Protein AF-A0A970FM71-F1 (afdb_monomer_lite)

Secondary structure (DSSP, 8-state):
--HHHHHHHHHHHHHHHHHHHHTS-HHHHHHHHHHHHHHHHHHHHHHHHHHHHHTTS---TTHHHHHHHHHHHHHHHHHHHHHHHHHHHHHH--

pLDDT: mean 82.57, std 8.57, range [49.19, 93.38]

Sequence (94 aa):
MNEKDNIKRIRSLINTATKKFSGMNKGSRMLLKIGVAVFTIFLLFALLLEILMISGALNIPETLKLVEWSVIYSFRFWIMIVFGAVILDILINR

Radius of gyration: 18.5 Å; chains: 1; bounding box: 44×32×42 Å

Structure (mmCIF, N/CA/C/O backbone):
data_AF-A0A970FM71-F1
#
_entry.id   AF-A0A970FM71-F1
#
loop_
_atom_site.group_PDB
_atom_site.id
_atom_site.type_symbol
_atom_site.label_atom_id
_atom_site.label_alt_id
_atom_site.label_comp_id
_atom_site.label_asym_id
_atom_site.label_entity_id
_atom_site.label_seq_id
_atom_site.pdbx_PDB_ins_code
_atom_site.Cartn_x
_atom_site.Cartn_y
_atom_site.Cartn_z
_atom_site.occupancy
_atom_site.B_iso_or_equiv
_atom_site.auth_seq_id
_atom_site.auth_comp_id
_atom_site.auth_asym_id
_atom_site.auth_atom_id
_atom_site.pdbx_PDB_model_num
ATOM 1 N N . MET A 1 1 ? -22.995 20.836 -12.704 1.00 49.19 1 MET A N 1
ATOM 2 C CA . MET A 1 1 ? -22.440 19.858 -11.741 1.00 49.19 1 MET A CA 1
ATOM 3 C C . MET A 1 1 ? -21.585 20.640 -10.749 1.00 49.19 1 MET A C 1
ATOM 5 O O . MET A 1 1 ? -20.685 21.336 -11.188 1.00 49.19 1 MET A O 1
ATOM 9 N N . ASN A 1 2 ? -21.965 20.686 -9.469 1.00 62.94 2 ASN A N 1
ATOM 10 C CA . ASN A 1 2 ? -21.542 21.739 -8.534 1.00 62.94 2 ASN A CA 1
ATOM 11 C C . ASN A 1 2 ? -20.294 21.311 -7.730 1.00 62.94 2 ASN A C 1
ATOM 13 O O . ASN A 1 2 ? -20.400 20.541 -6.777 1.00 62.94 2 ASN A O 1
ATOM 17 N N . GLU A 1 3 ? -19.105 21.786 -8.109 1.00 66.19 3 GLU A N 1
ATOM 18 C CA . GLU A 1 3 ? -17.818 21.400 -7.493 1.00 66.19 3 GLU A CA 1
ATOM 19 C C . GLU A 1 3 ? -17.760 21.653 -5.975 1.00 66.19 3 GLU A C 1
ATOM 21 O O . GLU A 1 3 ? -17.162 20.873 -5.229 1.00 66.19 3 GLU A O 1
ATOM 26 N N . LYS A 1 4 ? -18.453 22.693 -5.488 1.00 69.44 4 LYS A N 1
ATOM 27 C CA . LYS A 1 4 ? -18.538 23.027 -4.054 1.00 69.44 4 LYS A CA 1
ATOM 28 C C . LYS A 1 4 ? -19.197 21.932 -3.207 1.00 69.44 4 LYS A C 1
ATOM 30 O O . LYS A 1 4 ? -18.813 21.757 -2.049 1.00 69.44 4 LYS A O 1
ATOM 35 N N . ASP A 1 5 ? -20.149 21.188 -3.767 1.00 73.44 5 ASP A N 1
ATOM 36 C CA . ASP A 1 5 ? -20.840 20.107 -3.053 1.00 73.44 5 ASP A CA 1
ATOM 37 C C . ASP A 1 5 ? -19.983 18.838 -2.973 1.00 73.44 5 ASP A C 1
ATOM 39 O O . ASP A 1 5 ? -19.927 18.175 -1.932 1.00 73.44 5 ASP A O 1
ATOM 43 N N . ASN A 1 6 ? -19.22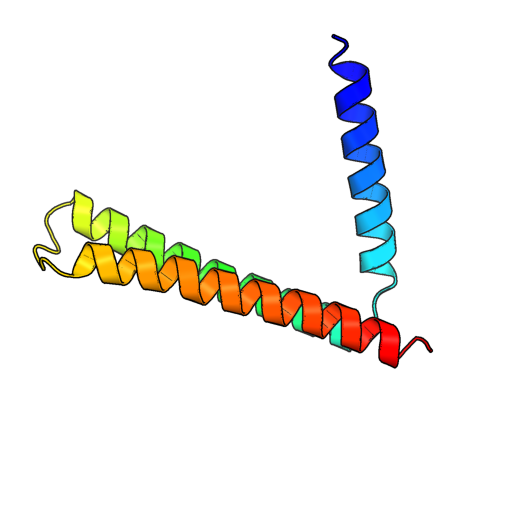7 18.546 -4.036 1.00 73.62 6 ASN A N 1
ATOM 44 C CA . ASN A 1 6 ? -18.299 17.416 -4.064 1.00 73.62 6 ASN A CA 1
ATOM 45 C C . ASN A 1 6 ? -17.165 17.592 -3.042 1.00 73.62 6 ASN A C 1
ATOM 47 O O . ASN A 1 6 ? -16.852 16.658 -2.302 1.00 73.62 6 ASN A O 1
ATOM 51 N N . ILE A 1 7 ? -16.609 18.803 -2.918 1.00 79.31 7 ILE A N 1
ATOM 52 C CA . ILE A 1 7 ? -15.560 19.104 -1.929 1.00 79.31 7 ILE A CA 1
ATOM 53 C C . ILE A 1 7 ? -16.088 18.949 -0.492 1.00 79.31 7 ILE A C 1
ATOM 55 O O . ILE A 1 7 ? -15.400 18.385 0.364 1.00 79.31 7 ILE A O 1
ATOM 59 N N . LYS A 1 8 ? -17.323 19.394 -0.212 1.00 82.88 8 LYS A N 1
ATOM 60 C CA . LYS A 1 8 ? -17.961 19.209 1.105 1.00 82.88 8 LYS A CA 1
ATOM 61 C C . LYS A 1 8 ? -18.173 17.732 1.441 1.00 82.88 8 LYS A C 1
ATOM 63 O O . LYS A 1 8 ? -17.877 17.326 2.566 1.00 82.88 8 LYS A O 1
ATOM 68 N N . ARG A 1 9 ? -18.634 16.923 0.479 1.00 80.25 9 ARG A N 1
ATOM 69 C CA . ARG A 1 9 ? -18.799 15.468 0.652 1.00 80.25 9 ARG A CA 1
ATOM 70 C C . ARG A 1 9 ? -17.478 14.772 0.958 1.00 80.25 9 ARG A C 1
ATOM 72 O O . ARG A 1 9 ? -17.408 14.014 1.922 1.00 80.25 9 ARG A O 1
ATOM 79 N N . ILE A 1 10 ? -16.425 15.068 0.198 1.00 80.00 10 ILE A N 1
ATOM 80 C CA . ILE A 1 10 ? -15.095 14.485 0.424 1.00 80.00 10 ILE A CA 1
ATOM 81 C C . ILE A 1 10 ? -14.576 14.869 1.814 1.00 80.00 10 ILE A C 1
ATOM 83 O O . ILE A 1 10 ? -14.156 14.001 2.577 1.00 80.00 10 ILE A O 1
ATOM 87 N N . ARG A 1 11 ? -14.683 16.148 2.199 1.00 80.31 11 ARG A N 1
ATOM 88 C CA . ARG A 1 11 ? -14.266 16.616 3.530 1.00 80.31 11 ARG A CA 1
ATOM 89 C C . ARG A 1 11 ? -15.043 15.926 4.657 1.00 80.31 11 ARG A C 1
ATOM 91 O O . ARG A 1 11 ? -14.449 15.566 5.669 1.00 80.31 11 ARG A O 1
ATOM 98 N N . SER A 1 12 ? -16.346 15.705 4.480 1.00 83.19 12 SER A N 1
ATOM 99 C CA . SER A 1 12 ? -17.174 14.951 5.429 1.00 83.19 12 S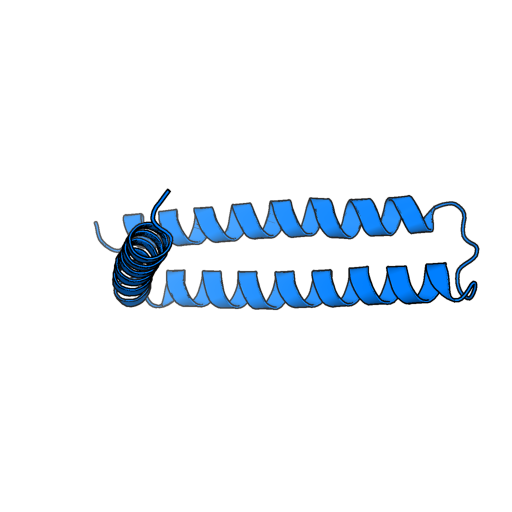ER A CA 1
ATOM 100 C C . SER A 1 12 ? -16.697 13.506 5.585 1.00 83.19 12 SER A C 1
ATOM 102 O O . SER A 1 12 ? -16.584 13.022 6.708 1.00 83.19 12 SER A O 1
ATOM 104 N N . LEU A 1 13 ? -16.409 12.814 4.480 1.00 79.50 13 LEU A N 1
ATOM 105 C CA . LEU A 1 13 ? -15.924 11.432 4.508 1.00 79.50 13 LEU A CA 1
ATOM 106 C C . LEU A 1 13 ? -14.560 11.331 5.198 1.00 79.50 13 LEU A C 1
ATOM 108 O O . LEU A 1 13 ? -14.372 10.470 6.058 1.00 79.50 13 LEU A O 1
ATOM 112 N N . ILE A 1 14 ? -13.647 12.256 4.883 1.00 78.81 14 ILE A N 1
ATOM 113 C CA . ILE A 1 14 ? -12.334 12.348 5.530 1.00 78.81 14 ILE A CA 1
ATOM 114 C C . ILE A 1 14 ? -12.499 12.583 7.032 1.00 78.81 14 ILE A C 1
ATOM 116 O O . ILE A 1 14 ? -11.888 11.871 7.819 1.00 78.81 14 ILE A O 1
ATOM 120 N N . ASN A 1 15 ? -13.353 13.519 7.459 1.00 80.88 15 ASN A N 1
ATOM 121 C CA . ASN A 1 15 ? -13.567 13.779 8.886 1.00 80.88 15 ASN A CA 1
ATOM 122 C C . ASN A 1 15 ? -14.109 12.554 9.631 1.00 80.88 15 ASN A C 1
ATOM 124 O O . ASN A 1 15 ? -13.644 12.254 10.732 1.00 80.88 15 ASN A O 1
ATOM 128 N N . THR A 1 16 ? -15.053 11.822 9.035 1.00 80.25 16 THR A N 1
ATOM 129 C CA . THR A 1 16 ? -15.581 10.584 9.622 1.00 80.25 16 THR A CA 1
ATOM 130 C C . THR A 1 16 ? -14.495 9.519 9.744 1.00 80.25 16 THR A C 1
ATOM 132 O O . THR A 1 16 ? -14.355 8.909 10.806 1.00 80.25 16 THR A O 1
ATOM 135 N N . ALA A 1 17 ? -13.691 9.325 8.695 1.00 73.94 17 ALA A N 1
ATOM 136 C CA . ALA A 1 17 ? -12.576 8.385 8.711 1.00 73.94 17 ALA A CA 1
ATOM 137 C C . ALA A 1 17 ? -11.541 8.770 9.776 1.00 73.94 17 ALA A C 1
ATOM 139 O O . ALA A 1 17 ? -11.202 7.945 10.619 1.00 73.94 17 ALA A O 1
ATOM 140 N N . THR A 1 18 ? -11.110 10.033 9.812 1.00 73.88 18 THR A N 1
ATOM 141 C CA . THR A 1 18 ? -10.146 10.553 10.793 1.00 73.88 18 THR A CA 1
ATOM 142 C C . THR A 1 18 ? -10.643 10.373 12.223 1.00 73.88 18 THR A C 1
ATOM 144 O O . THR A 1 18 ? -9.884 9.930 13.081 1.00 73.88 18 THR A O 1
ATOM 147 N N . LYS A 1 19 ? -11.928 10.640 12.491 1.00 76.31 19 LYS A N 1
ATOM 148 C CA . LYS A 1 19 ? -12.520 10.426 13.818 1.00 76.31 19 LYS A CA 1
ATOM 149 C C . LYS A 1 19 ? -12.470 8.947 14.213 1.00 76.31 19 LYS A C 1
ATOM 151 O O . LYS A 1 19 ? -12.075 8.633 15.335 1.00 76.31 19 LYS A O 1
ATOM 156 N N . LYS A 1 20 ? -12.772 8.044 13.276 1.00 73.50 20 LYS A N 1
ATOM 157 C CA . LYS A 1 20 ? -12.691 6.591 13.480 1.00 73.50 20 LYS A CA 1
ATOM 158 C C . LYS A 1 20 ? -11.249 6.122 13.721 1.00 73.50 20 LYS A C 1
ATOM 160 O O . LYS A 1 20 ? -11.008 5.404 14.682 1.00 73.50 20 LYS A O 1
ATOM 165 N N . PHE A 1 21 ? -10.279 6.618 12.950 1.00 70.06 21 PHE A N 1
ATOM 166 C CA . PHE A 1 21 ? -8.850 6.346 13.166 1.00 70.06 21 PHE A CA 1
ATOM 167 C C . PHE A 1 21 ? -8.331 6.907 14.498 1.00 70.06 21 PHE A C 1
ATOM 169 O O . PHE A 1 21 ? -7.475 6.296 15.138 1.00 70.06 21 PHE A O 1
ATOM 176 N N . SER A 1 22 ? -8.853 8.052 14.949 1.00 69.12 22 SER A N 1
ATOM 177 C CA . SER A 1 22 ? -8.474 8.648 16.236 1.00 69.12 22 SER A CA 1
ATOM 178 C C . SER A 1 22 ? -8.987 7.848 17.438 1.00 69.12 22 SER A C 1
ATOM 180 O O . SER A 1 22 ? -8.350 7.874 18.491 1.00 69.12 22 SER A O 1
ATOM 182 N N . GLY A 1 23 ? -10.087 7.107 17.257 1.00 75.06 23 GLY A N 1
ATOM 183 C CA . GLY A 1 23 ? -10.657 6.191 18.246 1.00 75.06 23 GLY A CA 1
ATOM 184 C C . GLY A 1 23 ? -10.047 4.787 18.235 1.00 75.06 23 GLY A C 1
ATOM 185 O O . GLY A 1 23 ? -10.364 4.002 19.120 1.00 75.06 23 GLY A O 1
ATOM 186 N N . MET A 1 24 ? -9.168 4.466 17.274 1.00 79.38 24 MET A N 1
ATOM 187 C CA . MET A 1 24 ? -8.547 3.142 17.214 1.00 79.38 24 MET A CA 1
ATOM 188 C C . MET A 1 24 ? -7.594 2.905 18.382 1.00 79.38 24 MET A C 1
ATOM 190 O O . MET A 1 24 ? -6.830 3.806 18.767 1.00 79.38 24 MET A O 1
ATOM 194 N N . ASN A 1 25 ? -7.564 1.658 18.847 1.00 85.06 25 ASN A N 1
ATOM 195 C CA . ASN A 1 25 ? -6.630 1.175 19.849 1.00 85.06 25 ASN A CA 1
ATOM 196 C C . ASN A 1 25 ? -5.166 1.404 19.416 1.00 85.06 25 ASN A C 1
ATOM 198 O O . ASN A 1 25 ? -4.814 1.381 18.230 1.00 85.06 25 ASN A O 1
ATOM 202 N N . LYS A 1 26 ? -4.281 1.594 20.401 1.00 83.31 26 LYS A N 1
ATOM 203 C CA . LYS A 1 26 ? -2.846 1.847 20.213 1.00 83.31 26 LYS A CA 1
ATOM 204 C C . LYS A 1 26 ? -2.179 0.764 19.361 1.00 83.31 26 LYS A C 1
ATOM 206 O O . LYS A 1 26 ? -1.392 1.111 18.483 1.00 83.31 26 LYS A O 1
ATOM 211 N N . GLY A 1 27 ? -2.525 -0.510 19.576 1.00 83.56 27 GLY A N 1
ATOM 212 C CA . GLY A 1 27 ? -2.006 -1.641 18.797 1.00 83.56 27 GLY A CA 1
ATOM 213 C C . GLY A 1 27 ? -2.383 -1.549 17.318 1.00 83.56 27 GLY A C 1
ATOM 214 O O . GLY A 1 27 ? -1.509 -1.535 16.455 1.00 83.56 27 GLY A O 1
ATOM 215 N N . SER A 1 28 ? -3.668 -1.366 17.021 1.00 84.38 28 SER A N 1
ATOM 216 C CA . SER A 1 28 ? -4.181 -1.243 15.652 1.00 84.38 28 SER A CA 1
ATOM 217 C C . SER A 1 28 ? -3.633 -0.007 14.930 1.00 84.38 28 SER A C 1
ATOM 219 O O . SER A 1 28 ? -3.274 -0.068 13.754 1.00 84.38 28 SER A O 1
ATOM 221 N N . ARG A 1 29 ? -3.477 1.115 15.645 1.00 86.12 29 ARG A N 1
ATOM 222 C CA . ARG A 1 29 ? -2.844 2.331 15.113 1.00 86.12 29 ARG A CA 1
ATOM 223 C C . ARG A 1 29 ? -1.362 2.123 14.803 1.00 86.12 29 ARG A C 1
ATOM 225 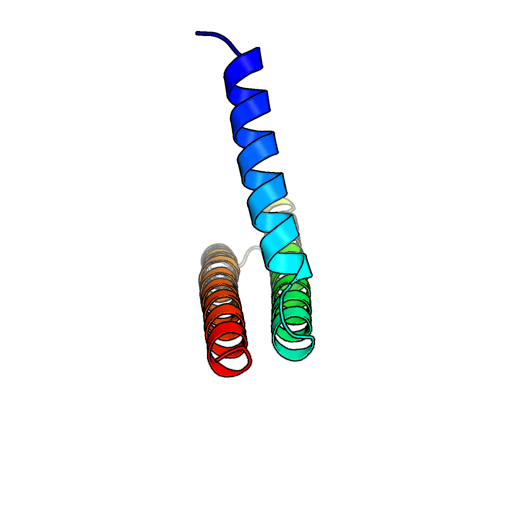O O . ARG A 1 29 ? -0.875 2.626 13.793 1.00 86.12 29 ARG A O 1
ATOM 232 N N . MET A 1 30 ? -0.642 1.406 15.665 1.00 87.38 30 MET A N 1
ATOM 233 C CA . MET A 1 30 ? 0.763 1.058 15.444 1.00 87.38 30 MET A CA 1
ATOM 234 C C . MET A 1 30 ? 0.910 0.151 14.219 1.00 87.38 30 MET A C 1
ATOM 236 O O . MET A 1 30 ? 1.767 0.400 13.375 1.00 87.38 30 MET A O 1
ATOM 240 N N . LEU A 1 31 ? 0.026 -0.839 14.085 1.00 87.75 31 LEU A N 1
ATOM 241 C CA . LEU A 1 31 ? 0.020 -1.799 12.984 1.00 87.75 31 LEU A CA 1
ATOM 242 C C . LEU A 1 31 ? -0.193 -1.102 11.629 1.00 87.75 31 LEU A C 1
ATOM 244 O O . LEU A 1 31 ? 0.558 -1.342 10.686 1.00 87.75 31 LEU A O 1
ATOM 248 N N . LEU A 1 32 ? -1.116 -0.136 11.562 1.00 89.44 32 LEU A N 1
ATOM 249 C CA . LEU A 1 32 ? -1.295 0.714 10.380 1.00 89.44 32 LEU A CA 1
ATOM 250 C C . LEU A 1 32 ? -0.081 1.589 10.076 1.00 89.44 32 LEU A C 1
ATOM 252 O O . LEU A 1 32 ? 0.304 1.703 8.917 1.00 89.44 32 LEU A O 1
ATOM 256 N N . LYS A 1 33 ? 0.533 2.210 11.092 1.00 88.62 33 LYS A N 1
ATOM 257 C CA . LYS A 1 33 ? 1.734 3.036 10.893 1.00 88.62 33 LYS A CA 1
ATOM 258 C C . LYS A 1 33 ? 2.881 2.223 10.303 1.00 88.62 33 LYS A C 1
ATOM 260 O O . LYS A 1 33 ? 3.524 2.689 9.367 1.00 88.62 33 LYS A O 1
ATOM 265 N N . ILE A 1 34 ? 3.108 1.015 10.821 1.00 89.75 34 ILE A N 1
ATOM 266 C CA . ILE A 1 34 ? 4.123 0.094 10.296 1.00 89.75 34 ILE A CA 1
ATOM 267 C C . ILE A 1 34 ? 3.767 -0.302 8.862 1.00 89.75 34 ILE A C 1
ATOM 269 O O . ILE A 1 34 ? 4.619 -0.211 7.985 1.00 89.75 34 ILE A O 1
ATOM 273 N N . GLY A 1 35 ? 2.504 -0.648 8.598 1.00 88.88 35 GLY A N 1
ATOM 274 C CA . GLY A 1 35 ? 2.024 -0.954 7.250 1.00 88.88 35 GLY A CA 1
ATOM 275 C C . GLY A 1 35 ? 2.290 0.156 6.243 1.00 88.88 35 GLY A C 1
ATOM 276 O O . GLY A 1 35 ? 2.824 -0.099 5.169 1.00 88.88 35 GLY A O 1
ATOM 277 N N . VAL A 1 36 ? 1.955 1.397 6.601 1.00 90.31 36 VAL A N 1
ATOM 278 C CA . VAL A 1 36 ? 2.186 2.573 5.752 1.00 90.31 36 VAL A CA 1
ATOM 279 C C . VAL A 1 36 ? 3.679 2.819 5.549 1.00 90.31 36 VAL A C 1
ATOM 281 O O . VAL A 1 36 ? 4.093 3.065 4.419 1.00 90.31 36 VAL A O 1
ATOM 284 N N . ALA A 1 37 ? 4.496 2.722 6.602 1.00 91.25 37 ALA A N 1
ATOM 285 C CA . ALA A 1 37 ? 5.942 2.909 6.497 1.00 91.25 37 ALA A CA 1
ATOM 286 C C . ALA A 1 37 ? 6.578 1.875 5.555 1.00 91.25 37 ALA A C 1
ATOM 288 O O . ALA A 1 37 ? 7.280 2.248 4.619 1.00 91.25 37 ALA A O 1
ATOM 289 N N . VAL A 1 38 ? 6.269 0.589 5.750 1.00 90.00 38 VAL A N 1
ATOM 290 C CA . VAL A 1 38 ? 6.768 -0.508 4.907 1.00 90.00 38 VAL A CA 1
ATOM 291 C C . VAL A 1 38 ? 6.302 -0.340 3.461 1.00 90.00 38 VAL A C 1
ATOM 293 O O . VAL A 1 38 ? 7.115 -0.412 2.545 1.00 90.00 38 VAL A O 1
ATOM 296 N N . PHE A 1 39 ? 5.019 -0.046 3.242 1.00 90.19 39 PHE A N 1
ATOM 297 C CA . PHE A 1 39 ? 4.481 0.172 1.898 1.00 90.19 39 PHE A CA 1
ATOM 298 C C . PHE A 1 39 ? 5.150 1.356 1.187 1.00 90.19 39 PHE A C 1
ATOM 300 O O . PHE A 1 39 ? 5.487 1.260 0.011 1.00 90.19 39 PHE A O 1
ATOM 307 N N . THR A 1 40 ? 5.415 2.445 1.912 1.00 91.31 40 THR A N 1
ATOM 308 C CA . THR A 1 40 ? 6.116 3.616 1.363 1.00 91.31 40 THR A CA 1
ATOM 309 C C . THR A 1 40 ? 7.542 3.268 0.936 1.00 91.31 40 THR A C 1
ATOM 311 O O . THR A 1 40 ? 7.974 3.685 -0.134 1.00 91.31 40 THR A O 1
ATOM 314 N N . ILE A 1 41 ? 8.262 2.469 1.731 1.00 93.31 41 ILE A N 1
ATOM 315 C CA . ILE A 1 41 ? 9.615 2.004 1.387 1.00 93.31 41 ILE A CA 1
ATOM 316 C C . ILE A 1 41 ? 9.595 1.188 0.091 1.00 93.31 41 ILE A C 1
ATOM 318 O O . ILE A 1 41 ? 10.417 1.425 -0.792 1.00 93.31 41 ILE A O 1
ATOM 322 N N . PHE A 1 42 ? 8.639 0.269 -0.058 1.00 90.25 42 PHE A N 1
ATOM 323 C CA . PHE A 1 42 ? 8.508 -0.514 -1.286 1.00 90.25 42 PHE A CA 1
ATOM 324 C C . PHE A 1 42 ? 8.137 0.337 -2.504 1.00 90.25 42 PHE A C 1
ATOM 326 O O . PHE A 1 42 ? 8.661 0.097 -3.588 1.00 90.25 42 PHE A O 1
ATOM 333 N N . LEU A 1 43 ? 7.289 1.358 -2.342 1.00 90.94 43 LEU A N 1
ATOM 334 C CA . LEU A 1 43 ? 6.985 2.296 -3.425 1.00 90.94 43 LEU A CA 1
ATOM 335 C C . LEU A 1 43 ? 8.214 3.106 -3.849 1.00 90.94 43 LEU A C 1
ATOM 337 O O . LEU A 1 43 ? 8.455 3.258 -5.043 1.00 90.94 43 LEU A O 1
ATOM 341 N N . LEU A 1 44 ? 9.014 3.590 -2.894 1.00 93.38 44 LEU A N 1
ATOM 342 C CA . LEU A 1 44 ? 10.272 4.280 -3.195 1.00 93.38 44 LEU A CA 1
ATOM 343 C C . LEU A 1 44 ? 11.256 3.360 -3.920 1.00 93.38 44 LEU A C 1
ATOM 345 O O . LEU A 1 44 ? 11.924 3.788 -4.857 1.00 93.38 44 LEU A O 1
ATOM 349 N N . PHE A 1 45 ? 11.320 2.092 -3.517 1.00 90.25 45 PHE A N 1
ATOM 350 C CA . PHE A 1 45 ? 12.141 1.090 -4.183 1.00 90.25 45 PHE A CA 1
ATOM 351 C C . PHE A 1 45 ? 11.679 0.827 -5.624 1.00 90.25 45 PHE A C 1
ATOM 353 O O . PHE A 1 45 ? 12.503 0.829 -6.538 1.00 90.25 45 PHE A O 1
ATOM 360 N N . ALA A 1 46 ? 10.372 0.661 -5.846 1.00 88.50 46 ALA A N 1
ATOM 361 C CA . ALA A 1 46 ? 9.802 0.485 -7.180 1.00 88.50 46 ALA A CA 1
ATOM 362 C C . ALA A 1 46 ? 10.065 1.704 -8.081 1.00 88.50 46 ALA A C 1
ATOM 364 O O . ALA A 1 46 ? 10.484 1.539 -9.224 1.00 88.50 46 ALA A O 1
ATOM 365 N N . LEU A 1 47 ? 9.911 2.918 -7.544 1.00 89.94 47 LEU A N 1
ATOM 366 C CA . LEU A 1 47 ? 10.224 4.160 -8.253 1.00 89.94 47 LEU A CA 1
ATOM 367 C C . LEU A 1 47 ? 11.708 4.234 -8.638 1.00 89.94 47 LEU A C 1
ATOM 369 O O . LEU A 1 47 ? 12.052 4.627 -9.749 1.00 89.94 47 LEU A O 1
ATOM 373 N N . LEU A 1 48 ? 12.603 3.841 -7.729 1.00 89.81 48 LEU A N 1
ATOM 374 C CA . LEU A 1 48 ? 14.040 3.840 -7.991 1.00 89.81 48 LEU A CA 1
ATOM 375 C C . LEU A 1 48 ? 14.400 2.839 -9.097 1.00 89.81 48 LEU A C 1
ATOM 377 O O . LEU A 1 48 ? 15.189 3.167 -9.981 1.00 89.81 48 LEU A O 1
ATOM 381 N N . LEU A 1 49 ? 13.781 1.654 -9.099 1.00 86.75 49 LEU A N 1
ATOM 382 C CA . LEU A 1 49 ? 13.924 0.688 -10.190 1.00 86.75 49 LEU A CA 1
ATOM 383 C C . LEU A 1 49 ? 13.436 1.255 -11.527 1.00 86.75 49 LEU A C 1
ATOM 385 O O . LEU A 1 49 ? 14.118 1.090 -12.535 1.00 86.75 49 LEU A O 1
ATOM 389 N N . GLU A 1 50 ? 12.303 1.954 -11.538 1.00 86.69 50 GLU A N 1
ATOM 390 C CA . GLU A 1 50 ? 11.760 2.585 -12.743 1.00 86.69 50 GLU A CA 1
ATOM 391 C C . GLU A 1 50 ? 12.713 3.656 -13.305 1.00 86.69 50 GLU A C 1
ATOM 393 O O . GLU A 1 50 ? 13.019 3.653 -14.498 1.00 86.69 50 GLU A O 1
ATOM 398 N N . ILE A 1 51 ? 13.286 4.505 -12.444 1.00 87.88 51 ILE A N 1
ATOM 399 C CA . ILE A 1 51 ? 14.305 5.497 -12.832 1.00 87.88 51 ILE A CA 1
ATOM 400 C C . ILE A 1 51 ? 15.547 4.813 -13.428 1.00 87.88 51 ILE A C 1
ATOM 402 O O . ILE A 1 51 ? 16.105 5.274 -14.430 1.00 87.88 51 ILE A O 1
ATOM 406 N N . LEU A 1 52 ? 15.988 3.695 -12.846 1.00 86.12 52 LEU A N 1
ATOM 407 C CA . LEU A 1 52 ? 17.135 2.948 -13.364 1.00 86.12 52 LEU A CA 1
ATOM 408 C C . LEU A 1 52 ? 16.838 2.253 -14.702 1.00 86.12 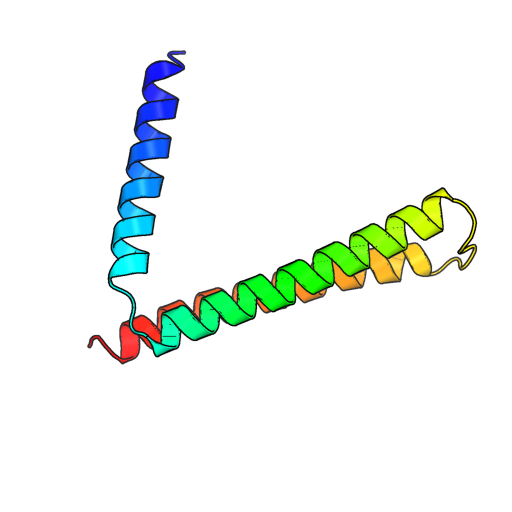52 LEU A C 1
ATOM 410 O O . LEU A 1 52 ? 17.737 2.148 -15.537 1.00 86.12 52 LEU A O 1
ATOM 414 N N . MET A 1 53 ? 15.595 1.819 -14.935 1.00 83.62 53 MET A N 1
ATOM 415 C CA . MET A 1 53 ? 15.172 1.299 -16.239 1.00 83.62 53 MET A CA 1
ATOM 416 C C . MET A 1 53 ? 15.167 2.402 -17.300 1.00 83.62 53 MET A C 1
ATOM 418 O O . MET A 1 53 ? 15.736 2.219 -18.373 1.00 83.62 53 MET A O 1
ATOM 422 N N . ILE A 1 54 ? 14.578 3.563 -16.995 1.00 83.88 54 ILE A N 1
ATOM 423 C CA . ILE A 1 54 ? 14.484 4.690 -17.940 1.00 83.88 54 ILE A CA 1
ATOM 424 C C . ILE A 1 54 ? 15.869 5.258 -18.274 1.00 83.88 54 ILE A C 1
ATOM 426 O O . ILE A 1 54 ? 16.122 5.632 -19.416 1.00 83.88 54 ILE A O 1
ATOM 430 N N . SER A 1 55 ? 16.788 5.297 -17.306 1.00 84.19 55 SER A N 1
ATOM 431 C CA . SER A 1 55 ? 18.159 5.780 -17.534 1.00 84.19 55 SER A CA 1
ATOM 432 C C . SER A 1 55 ? 19.032 4.821 -18.357 1.00 84.19 55 SER A C 1
ATOM 434 O O . SER A 1 55 ? 20.172 5.159 -18.670 1.00 84.19 55 SER A O 1
ATOM 436 N N . GLY A 1 56 ? 18.531 3.629 -18.707 1.00 78.12 56 GLY A N 1
ATOM 437 C CA . GLY A 1 56 ? 19.290 2.605 -19.432 1.00 78.12 56 GLY A CA 1
ATOM 438 C C . GLY A 1 56 ? 20.391 1.940 -18.598 1.00 78.12 56 GLY A C 1
ATOM 439 O O . GLY A 1 56 ? 21.160 1.139 -19.126 1.00 78.12 56 GLY A O 1
ATOM 440 N N . ALA A 1 57 ? 20.466 2.244 -17.296 1.00 74.56 57 ALA A N 1
ATOM 441 C CA . ALA A 1 57 ? 21.435 1.657 -16.374 1.00 74.56 57 ALA A CA 1
ATOM 442 C C . ALA A 1 57 ? 21.142 0.173 -16.083 1.00 74.56 57 ALA A C 1
ATOM 444 O O . ALA A 1 57 ? 22.054 -0.589 -15.767 1.00 74.56 57 ALA A O 1
ATOM 445 N N . LEU A 1 58 ? 19.877 -0.248 -16.205 1.00 69.88 58 LEU A N 1
ATOM 446 C CA . LEU A 1 58 ? 19.416 -1.619 -15.976 1.00 69.88 58 LEU A CA 1
ATOM 447 C C . LEU A 1 58 ? 18.756 -2.202 -17.239 1.00 69.88 58 LEU A C 1
ATOM 449 O O . LEU A 1 58 ? 17.536 -2.196 -17.382 1.00 69.88 58 LEU A O 1
ATOM 453 N N . ASN A 1 59 ? 19.570 -2.770 -18.135 1.00 66.19 59 ASN A N 1
ATOM 454 C CA . ASN A 1 59 ? 19.125 -3.485 -19.345 1.00 66.19 59 ASN A CA 1
ATOM 455 C C . ASN A 1 59 ? 18.894 -4.986 -19.093 1.00 66.19 59 ASN A C 1
ATOM 457 O O . ASN A 1 59 ? 19.369 -5.841 -19.840 1.00 66.19 59 ASN A O 1
ATOM 461 N N . ILE A 1 60 ? 18.188 -5.329 -18.016 1.00 69.56 60 ILE A N 1
ATOM 462 C CA . ILE A 1 60 ? 17.802 -6.720 -17.752 1.00 69.56 60 ILE A CA 1
ATOM 463 C C . ILE A 1 60 ? 16.375 -6.905 -18.282 1.00 69.56 60 ILE A C 1
ATOM 465 O O . ILE A 1 60 ? 15.490 -6.175 -17.855 1.00 69.56 60 ILE A O 1
ATOM 469 N N . PRO A 1 61 ? 16.094 -7.878 -19.163 1.00 68.25 61 PRO A N 1
ATOM 470 C CA . PRO A 1 61 ? 14.754 -8.064 -19.734 1.00 68.25 61 PRO A CA 1
ATOM 471 C C . PRO A 1 61 ? 13.656 -8.382 -18.694 1.00 68.25 61 PRO A C 1
ATOM 473 O O . PRO A 1 61 ? 12.469 -8.291 -18.999 1.00 68.25 61 PRO A O 1
ATOM 476 N N . GLU A 1 62 ? 14.025 -8.725 -17.457 1.00 76.81 62 GLU A N 1
ATOM 477 C CA . GLU A 1 62 ? 13.104 -9.069 -16.365 1.00 76.81 62 GLU A CA 1
ATOM 478 C C . GLU A 1 62 ? 12.837 -7.933 -15.361 1.00 76.81 62 GLU A C 1
ATOM 480 O O . GLU A 1 62 ? 12.007 -8.097 -14.465 1.00 76.81 62 GLU A O 1
ATOM 485 N N . THR A 1 63 ? 13.477 -6.765 -15.489 1.00 74.12 63 THR A N 1
ATOM 486 C CA . THR A 1 63 ? 13.281 -5.645 -14.543 1.00 74.12 63 THR A CA 1
ATOM 487 C C . THR A 1 63 ? 11.848 -5.125 -14.531 1.00 74.12 63 THR A C 1
ATOM 489 O O . THR A 1 63 ? 11.339 -4.782 -13.466 1.00 74.12 63 THR A O 1
ATOM 492 N N . LEU A 1 64 ? 11.147 -5.168 -15.667 1.00 79.56 64 LEU A N 1
ATOM 493 C CA . LEU A 1 64 ? 9.745 -4.749 -15.746 1.00 79.56 64 LEU A CA 1
ATOM 494 C C . LEU A 1 64 ? 8.826 -5.669 -14.921 1.00 79.56 64 LEU A C 1
ATOM 496 O O . LEU A 1 64 ? 7.964 -5.191 -14.186 1.00 79.56 64 LEU A O 1
ATOM 500 N N . LYS A 1 65 ? 9.077 -6.987 -14.957 1.00 84.06 65 LYS A N 1
ATOM 501 C CA . LYS A 1 65 ? 8.373 -7.967 -14.111 1.00 84.06 65 LYS A CA 1
ATOM 502 C C . LYS A 1 65 ? 8.710 -7.790 -12.632 1.00 84.06 65 LYS A C 1
ATOM 504 O O . LYS A 1 65 ? 7.834 -7.956 -11.791 1.00 84.06 65 LYS A O 1
ATOM 509 N N 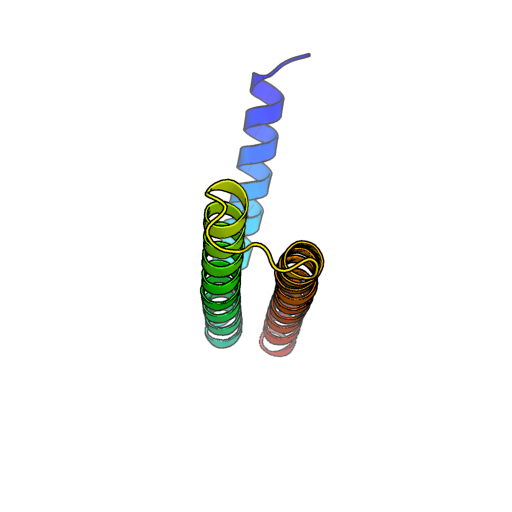. LEU A 1 66 ? 9.959 -7.447 -12.307 1.00 82.25 66 LEU A N 1
ATOM 510 C CA . LEU A 1 66 ? 10.383 -7.166 -10.931 1.00 82.25 66 LEU A CA 1
ATOM 511 C C . LEU A 1 66 ? 9.669 -5.940 -10.350 1.00 82.25 66 LEU A C 1
ATOM 513 O O . LEU A 1 66 ? 9.221 -5.993 -9.205 1.00 82.25 66 LEU A O 1
ATOM 517 N N . VAL A 1 67 ? 9.519 -4.868 -11.134 1.00 83.50 67 VAL A N 1
ATOM 518 C CA . VAL A 1 67 ? 8.748 -3.679 -10.736 1.00 83.50 67 VAL A CA 1
ATOM 519 C C . VAL A 1 67 ? 7.277 -4.039 -10.538 1.00 83.50 67 VAL A C 1
ATOM 521 O O . VAL A 1 67 ? 6.711 -3.742 -9.486 1.00 83.50 67 VAL A O 1
ATOM 524 N 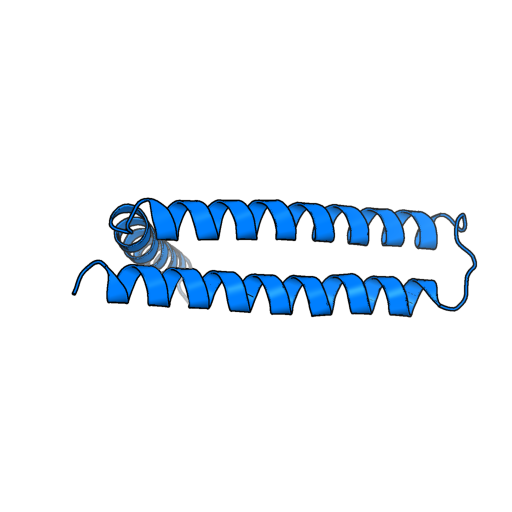N . GLU A 1 68 ? 6.673 -4.745 -11.496 1.00 85.31 68 GLU A N 1
ATOM 525 C CA . GLU A 1 68 ? 5.279 -5.192 -11.408 1.00 85.31 68 GLU A CA 1
ATOM 526 C C . GLU A 1 68 ? 5.036 -6.038 -10.148 1.00 85.31 68 GLU A C 1
ATOM 528 O O . GLU A 1 68 ? 4.111 -5.775 -9.375 1.00 85.31 68 GLU A O 1
ATOM 533 N N . TRP A 1 69 ? 5.911 -7.009 -9.881 1.00 89.06 69 TRP A N 1
ATOM 534 C CA . TRP A 1 69 ? 5.851 -7.827 -8.672 1.00 89.06 69 TRP A CA 1
ATOM 535 C C . TRP A 1 69 ? 6.006 -6.978 -7.414 1.00 89.06 69 TRP A C 1
ATOM 537 O O . TRP A 1 69 ? 5.199 -7.102 -6.492 1.00 89.06 69 TRP A O 1
ATOM 547 N N . SER A 1 70 ? 7.000 -6.089 -7.376 1.00 85.00 70 SER A N 1
ATOM 548 C CA . SER A 1 70 ? 7.232 -5.217 -6.226 1.00 85.00 70 SER A CA 1
ATOM 549 C C . SER A 1 70 ? 5.976 -4.417 -5.876 1.00 85.00 70 SER A C 1
ATOM 551 O O . SER A 1 70 ? 5.557 -4.409 -4.719 1.00 85.00 70 SER A O 1
ATOM 553 N N . VAL A 1 71 ? 5.298 -3.842 -6.871 1.00 88.06 71 VAL A N 1
ATOM 554 C CA . VAL A 1 71 ? 4.071 -3.063 -6.661 1.00 88.06 71 VAL A CA 1
ATOM 555 C C . VAL A 1 71 ? 2.902 -3.954 -6.228 1.00 88.06 71 VAL A C 1
ATOM 557 O O . VAL A 1 71 ? 2.259 -3.668 -5.213 1.00 88.06 71 VAL A O 1
ATOM 560 N N . ILE A 1 72 ? 2.634 -5.054 -6.940 1.00 92.44 72 ILE A N 1
ATOM 561 C CA . ILE A 1 72 ? 1.484 -5.931 -6.661 1.00 92.44 72 ILE A CA 1
ATOM 562 C C . ILE A 1 72 ? 1.592 -6.565 -5.271 1.00 92.44 72 ILE A C 1
ATOM 564 O O . ILE A 1 72 ? 0.624 -6.551 -4.505 1.00 92.44 72 ILE A O 1
ATOM 568 N N . TYR A 1 73 ? 2.753 -7.123 -4.921 1.00 89.81 73 TYR A N 1
ATOM 569 C CA . TYR A 1 73 ? 2.938 -7.780 -3.627 1.00 89.81 73 TYR A CA 1
ATOM 570 C C . TYR A 1 73 ? 2.920 -6.779 -2.474 1.00 89.81 73 TYR A C 1
ATOM 572 O O . TYR A 1 73 ? 2.301 -7.057 -1.445 1.00 89.81 73 TYR A O 1
ATOM 580 N N . SER A 1 74 ? 3.501 -5.593 -2.660 1.00 89.31 74 SER A N 1
ATOM 581 C CA . SER A 1 74 ? 3.454 -4.534 -1.646 1.00 89.31 74 SER A CA 1
ATOM 582 C C . SER A 1 74 ? 2.031 -4.051 -1.404 1.00 89.31 74 SER A C 1
ATOM 584 O O . SER A 1 74 ? 1.626 -3.866 -0.257 1.00 89.31 74 SER A O 1
ATOM 586 N N . PHE A 1 75 ? 1.233 -3.915 -2.465 1.00 89.50 75 PHE A N 1
ATOM 587 C CA . PHE A 1 75 ? -0.169 -3.532 -2.345 1.00 89.50 75 PHE A CA 1
ATOM 588 C C . PHE A 1 75 ? -1.004 -4.605 -1.634 1.00 89.50 75 PHE A C 1
ATOM 590 O O . PHE A 1 75 ? -1.775 -4.291 -0.726 1.00 89.50 75 PHE A O 1
ATOM 597 N N . ARG A 1 76 ? -0.807 -5.887 -1.974 1.00 92.00 76 ARG A N 1
ATOM 598 C CA . ARG A 1 76 ? -1.453 -7.013 -1.275 1.00 92.00 76 ARG A CA 1
ATOM 599 C C . ARG A 1 76 ? -1.097 -7.041 0.208 1.00 92.00 76 ARG A C 1
ATOM 601 O O . ARG A 1 76 ? -1.985 -7.184 1.047 1.00 92.00 76 ARG A O 1
ATOM 608 N N . PHE A 1 77 ? 0.184 -6.878 0.531 1.00 89.19 77 PHE A N 1
ATOM 609 C CA . PHE A 1 77 ? 0.652 -6.800 1.911 1.00 89.19 77 PHE A CA 1
ATOM 610 C C . PHE A 1 77 ? -0.010 -5.640 2.661 1.00 89.19 77 PHE A C 1
ATOM 612 O O . PHE A 1 77 ? -0.531 -5.830 3.760 1.00 89.19 77 PHE A O 1
ATOM 619 N N . TRP A 1 78 ? -0.059 -4.457 2.045 1.00 91.88 78 TRP A N 1
ATOM 620 C CA . TRP A 1 78 ? -0.686 -3.283 2.643 1.00 91.88 78 TRP A CA 1
ATOM 621 C C . TRP A 1 78 ? -2.173 -3.509 2.937 1.00 91.88 78 TRP A C 1
ATOM 623 O O . TRP A 1 78 ? -2.622 -3.234 4.049 1.00 91.88 78 TRP A O 1
ATOM 633 N N . ILE A 1 79 ? -2.921 -4.095 1.996 1.00 91.06 79 ILE A N 1
ATOM 634 C CA . ILE A 1 79 ? -4.329 -4.458 2.204 1.00 91.06 79 ILE A CA 1
ATOM 635 C C . ILE A 1 79 ? -4.484 -5.413 3.396 1.00 91.06 79 ILE A C 1
ATOM 637 O O . ILE A 1 79 ? -5.329 -5.175 4.260 1.00 91.06 79 ILE A O 1
ATOM 641 N N . MET A 1 80 ? -3.665 -6.468 3.474 1.00 92.56 80 MET A N 1
ATOM 642 C CA . MET A 1 80 ? -3.723 -7.427 4.585 1.00 92.56 80 MET A CA 1
ATOM 643 C C . MET A 1 80 ? -3.457 -6.757 5.937 1.00 92.56 80 MET A C 1
ATOM 645 O O . MET A 1 80 ? -4.168 -7.029 6.902 1.00 92.56 80 MET A O 1
ATOM 649 N N . ILE A 1 81 ? -2.485 -5.844 6.005 1.00 90.06 81 ILE A N 1
ATOM 650 C CA . ILE A 1 81 ? -2.180 -5.079 7.220 1.00 90.06 81 ILE A CA 1
ATOM 651 C C . ILE A 1 81 ? -3.348 -4.168 7.614 1.00 90.06 81 ILE A C 1
ATOM 653 O O . ILE A 1 81 ? -3.704 -4.101 8.791 1.00 90.06 81 ILE A O 1
ATOM 657 N N . VAL A 1 82 ? -3.975 -3.489 6.649 1.00 88.31 82 VAL A N 1
ATOM 658 C CA . VAL A 1 82 ? -5.133 -2.620 6.909 1.00 88.31 82 VAL A CA 1
ATOM 659 C C . VAL A 1 82 ? -6.302 -3.427 7.471 1.00 88.31 82 VAL A C 1
ATOM 661 O O . VAL A 1 82 ? -6.851 -3.054 8.508 1.00 88.31 82 VAL A O 1
ATOM 664 N N . PHE A 1 83 ? -6.652 -4.556 6.849 1.00 89.69 83 PHE A N 1
ATOM 665 C CA . PHE A 1 83 ? -7.702 -5.433 7.371 1.00 89.69 83 PHE A CA 1
ATOM 666 C C . PHE A 1 83 ? -7.339 -6.013 8.739 1.00 89.69 83 PHE A C 1
ATOM 668 O O . PHE A 1 83 ? -8.175 -5.995 9.639 1.00 89.69 83 PHE A O 1
ATOM 675 N N . GLY A 1 84 ? -6.095 -6.457 8.929 1.00 88.62 84 GLY A N 1
ATOM 676 C CA . GLY A 1 84 ? -5.610 -6.954 10.216 1.00 88.62 84 GLY A CA 1
ATOM 677 C C . GLY A 1 84 ? -5.733 -5.911 11.327 1.00 88.62 84 GLY A C 1
ATOM 678 O O . GLY A 1 84 ? -6.191 -6.229 12.422 1.00 88.62 84 GLY A O 1
ATOM 679 N N . ALA A 1 85 ? -5.415 -4.647 11.041 1.00 87.44 85 ALA A N 1
ATOM 680 C CA . ALA A 1 85 ? -5.581 -3.560 11.998 1.00 87.44 85 ALA A CA 1
ATOM 681 C C . ALA A 1 85 ? -7.052 -3.286 12.332 1.00 87.44 85 ALA A C 1
ATOM 683 O O . ALA A 1 85 ? -7.376 -3.038 13.492 1.00 87.44 85 ALA A O 1
ATOM 684 N N . VAL A 1 86 ? -7.945 -3.342 11.340 1.00 85.75 86 VAL A N 1
ATOM 685 C CA . VAL A 1 86 ? -9.391 -3.182 11.560 1.00 85.75 86 VAL A CA 1
ATOM 686 C C . VAL A 1 86 ? -9.941 -4.326 12.413 1.00 85.75 86 VAL A C 1
ATOM 688 O O . VAL A 1 86 ? -10.670 -4.070 13.366 1.00 85.75 86 VAL A O 1
ATOM 691 N N . ILE A 1 87 ? -9.561 -5.572 12.120 1.00 86.75 87 ILE A N 1
ATOM 692 C CA . ILE A 1 87 ? -9.969 -6.747 12.904 1.00 86.75 87 ILE A CA 1
ATOM 693 C C . ILE A 1 87 ? -9.465 -6.627 14.344 1.00 86.75 87 ILE A C 1
ATOM 695 O O . ILE A 1 87 ? -10.242 -6.817 15.276 1.00 86.75 87 ILE A O 1
ATOM 699 N N . LEU A 1 88 ? -8.193 -6.264 14.533 1.00 86.38 88 LEU A N 1
ATOM 700 C CA . LEU A 1 88 ? -7.597 -6.080 15.857 1.00 86.38 88 LEU A CA 1
ATOM 701 C C . LEU A 1 88 ? -8.311 -4.986 16.663 1.00 86.38 88 LEU A C 1
ATOM 703 O O . LEU A 1 88 ? -8.494 -5.124 17.868 1.00 86.38 88 LEU A O 1
ATOM 707 N N . ASP A 1 89 ? -8.727 -3.905 16.003 1.00 85.00 89 ASP A N 1
ATOM 708 C CA . ASP A 1 89 ? -9.484 -2.831 16.645 1.00 85.00 89 ASP A CA 1
ATOM 709 C C . ASP A 1 89 ? -10.877 -3.290 17.092 1.00 85.00 89 ASP A C 1
ATOM 711 O O . ASP A 1 89 ? -11.279 -3.025 18.223 1.00 85.00 89 ASP A O 1
ATOM 715 N N . ILE A 1 90 ? -11.579 -4.039 16.234 1.00 83.50 90 ILE A N 1
ATOM 716 C CA . ILE A 1 90 ? -12.891 -4.617 16.551 1.00 83.50 90 ILE A CA 1
ATOM 717 C C . ILE A 1 90 ? -12.786 -5.614 17.708 1.00 83.50 90 ILE A C 1
ATOM 719 O O . ILE A 1 90 ? -13.670 -5.638 18.555 1.00 83.50 90 ILE A O 1
ATOM 723 N N . LEU A 1 91 ? -11.730 -6.431 17.751 1.00 84.81 91 LEU A N 1
ATOM 724 C CA . LEU A 1 91 ? -11.570 -7.469 18.770 1.00 84.81 91 LEU A CA 1
ATOM 725 C C . LEU A 1 91 ? -11.263 -6.901 20.164 1.00 84.81 91 LEU A C 1
ATOM 727 O O . LEU A 1 91 ? -11.592 -7.534 21.156 1.00 84.81 91 LEU A O 1
ATOM 731 N N . ILE A 1 92 ? -10.605 -5.740 20.237 1.00 82.00 92 ILE A N 1
ATOM 732 C CA . ILE A 1 92 ? -10.191 -5.122 21.507 1.00 82.00 92 ILE A CA 1
ATOM 733 C C . ILE A 1 92 ? -11.260 -4.167 22.056 1.00 82.00 92 ILE A C 1
ATOM 735 O O . ILE A 1 92 ? -11.371 -4.012 23.267 1.00 82.00 92 ILE A O 1
ATOM 739 N N . ASN A 1 93 ? -12.044 -3.527 21.184 1.00 72.06 93 ASN A N 1
ATOM 740 C CA . ASN A 1 93 ? -13.132 -2.624 21.577 1.00 72.06 93 ASN A CA 1
ATOM 741 C C . ASN A 1 93 ? -14.489 -3.336 21.779 1.00 72.06 93 ASN A C 1
ATOM 743 O O . ASN A 1 93 ? -15.513 -2.658 21.892 1.00 72.06 93 ASN A O 1
ATOM 747 N N . ARG A 1 94 ? -14.518 -4.672 21.793 1.00 55.00 94 ARG A N 1
ATOM 748 C CA . ARG A 1 94 ? -15.707 -5.501 22.036 1.00 55.00 94 ARG A CA 1
ATOM 749 C C . ARG A 1 94 ? -15.519 -6.314 23.307 1.00 55.00 94 ARG A C 1
ATOM 751 O O . ARG A 1 94 ? -16.534 -6.483 24.013 1.00 55.00 94 ARG A O 1
#

Foldseek 3Di:
DDVVVVVVVVVVVVVVVVVVLVPFDPVLVVLLVVLVVQLVVLVVVLVVLVVCVVVVVDPDPCSVVVSVCSNVVSVVSSVVSNVVSVVVRVVVVD